Protein AF-A0A7K5JB97-F1 (afdb_monomer)

Sequence (73 aa):
IRTHEWMHPQTKRLKFNILLTTYEILLKDKSFLGGLNWAFIGVDEAHRLKNDDSLLYKTLIDFKSNHRLLITG

Organism: Toxostoma redivivum (NCBI:txid99882)

Radius of gyration: 13.21 Å; Cα contacts (8 Å, |Δi|>4): 76; chains: 1; bounding box: 30×23×40 Å

Nearest PDB structures (foldseek):
  9gd2-assembly1_W  TM=9.416E-01  e=2.206E-05  Saccharomyces cerevisiae S288C
  9gd1-assembly1_W  TM=9.287E-01  e=2.523E-05  Saccharomyces cerevisiae S288C
  7tn2-assembly1_W  TM=8.904E-01  e=2.886E-05  Saccharomyces cerevisiae
  7nkx-assembly1_W  TM=9.451E-01  e=6.903E-05  Saccharomyces cerevisiae S288C
  8v6v-assembly1_X  TM=9.865E-01  e=1.651E-04  Homo sapiens

Secondary structure (DSSP, 8-state):
-IIIIIB-TTT--BS-S-----HHHHHHTHHHHTTS-EEEEEESSGGGG--TTSHHHHHHHHS-EEEEEE---

pLDDT: mean 90.06, std 7.39, range [66.31, 97.12]

Structure (mmCIF, N/CA/C/O backbone):
data_AF-A0A7K5JB97-F1
#
_entry.id   AF-A0A7K5JB97-F1
#
loop_
_atom_site.group_PDB
_atom_site.id
_atom_site.type_symbol
_atom_site.label_atom_id
_atom_site.label_alt_id
_atom_site.label_comp_id
_atom_site.label_asym_id
_atom_site.label_entity_id
_atom_site.label_seq_id
_atom_site.pdbx_PDB_ins_code
_atom_site.Cartn_x
_atom_site.Cartn_y
_atom_site.Cartn_z
_atom_site.occupancy
_atom_site.B_iso_or_equiv
_atom_site.auth_seq_id
_atom_site.auth_comp_id
_atom_site.auth_asym_id
_atom_site.auth_atom_id
_atom_site.pdbx_PDB_model_num
ATOM 1 N N . ILE A 1 1 ? 14.110 10.572 -10.547 1.00 66.31 1 ILE A N 1
ATOM 2 C CA . ILE A 1 1 ? 14.072 9.673 -9.370 1.00 66.31 1 ILE A CA 1
ATOM 3 C C . ILE A 1 1 ? 13.324 8.382 -9.716 1.00 66.31 1 ILE A C 1
ATOM 5 O O . ILE A 1 1 ? 13.957 7.517 -10.294 1.00 66.31 1 ILE A O 1
ATOM 9 N N . ARG A 1 2 ? 11.999 8.248 -9.539 1.00 70.06 2 ARG A N 1
ATOM 10 C CA . ARG A 1 2 ? 11.267 6.955 -9.656 1.00 70.06 2 ARG A CA 1
ATOM 11 C C . ARG A 1 2 ? 11.552 6.122 -10.916 1.00 70.06 2 ARG A C 1
ATOM 13 O O . ARG A 1 2 ? 11.904 4.955 -10.823 1.00 70.06 2 ARG A O 1
ATOM 20 N N . THR A 1 3 ? 11.463 6.710 -12.105 1.00 68.12 3 THR A N 1
ATOM 21 C CA . THR A 1 3 ? 11.690 5.971 -13.363 1.00 68.12 3 THR A CA 1
ATOM 22 C C . THR A 1 3 ? 13.145 5.574 -13.607 1.00 68.12 3 THR A C 1
ATOM 24 O O . THR A 1 3 ? 13.393 4.633 -14.349 1.00 68.12 3 THR A O 1
ATOM 27 N N . HIS A 1 4 ? 14.095 6.270 -12.984 1.00 67.94 4 HIS A N 1
ATOM 28 C CA . HIS A 1 4 ? 15.529 6.107 -13.237 1.00 67.94 4 HIS A CA 1
ATOM 29 C C . HIS A 1 4 ? 16.230 5.331 -12.116 1.00 67.94 4 HIS A C 1
ATOM 31 O O . HIS A 1 4 ? 17.108 4.506 -12.367 1.00 67.94 4 HIS A O 1
ATOM 37 N N . GLU A 1 5 ? 15.823 5.560 -10.872 1.00 76.94 5 GLU A N 1
ATOM 38 C CA . GLU A 1 5 ? 16.384 4.917 -9.690 1.00 76.94 5 GLU A CA 1
ATOM 39 C C . GLU A 1 5 ? 15.698 3.588 -9.410 1.00 76.94 5 GLU A C 1
ATOM 41 O O . GLU A 1 5 ? 16.389 2.597 -9.205 1.00 76.94 5 GLU A O 1
ATOM 46 N N . TRP A 1 6 ? 14.363 3.540 -9.455 1.00 82.62 6 TRP A N 1
ATOM 47 C CA . TRP A 1 6 ? 13.605 2.385 -8.968 1.00 82.62 6 TRP A CA 1
ATOM 48 C C . TRP A 1 6 ? 13.323 1.355 -10.047 1.00 82.62 6 TRP A C 1
ATOM 50 O O . TRP A 1 6 ? 13.100 0.197 -9.718 1.00 82.62 6 TRP A O 1
ATOM 60 N N . MET A 1 7 ? 13.338 1.750 -11.320 1.00 83.56 7 MET A N 1
ATOM 61 C CA . MET A 1 7 ? 13.045 0.858 -12.438 1.00 83.56 7 MET A CA 1
ATOM 62 C C . MET A 1 7 ? 14.260 0.672 -13.340 1.00 83.56 7 MET A C 1
ATOM 64 O O . MET A 1 7 ? 15.020 1.604 -13.600 1.00 83.56 7 MET A O 1
ATOM 68 N N . HIS A 1 8 ? 14.440 -0.544 -13.843 1.00 83.25 8 HIS A N 1
ATOM 69 C CA . HIS A 1 8 ? 15.342 -0.812 -14.953 1.00 83.25 8 HIS A CA 1
ATOM 70 C C . HIS A 1 8 ? 14.777 -0.157 -16.227 1.00 83.25 8 HIS A C 1
ATOM 72 O O . HIS A 1 8 ? 13.668 -0.517 -16.633 1.00 83.25 8 HIS A O 1
ATOM 78 N N . PRO A 1 9 ? 15.514 0.757 -16.891 1.00 78.25 9 PRO A N 1
ATOM 79 C CA . PRO A 1 9 ? 14.990 1.537 -18.019 1.00 78.25 9 PRO A CA 1
ATOM 80 C C . PRO A 1 9 ? 14.462 0.687 -19.182 1.00 78.25 9 PRO A C 1
ATOM 82 O O . PRO A 1 9 ? 13.518 1.075 -19.859 1.00 78.25 9 PRO A O 1
ATOM 85 N N . GLN A 1 10 ? 15.059 -0.487 -19.394 1.00 79.81 10 GLN A N 1
ATOM 86 C CA . GLN A 1 10 ? 14.765 -1.369 -20.526 1.00 79.81 10 GLN A CA 1
ATOM 87 C C . GLN A 1 10 ? 13.605 -2.335 -20.248 1.00 79.81 10 GLN A C 1
ATOM 89 O O . GLN A 1 10 ? 12.862 -2.686 -21.156 1.00 79.81 10 GLN A O 1
ATOM 94 N N . THR A 1 11 ? 13.441 -2.776 -18.997 1.00 82.19 11 THR A N 1
ATOM 95 C CA . THR A 1 11 ? 12.513 -3.866 -18.642 1.00 82.19 11 THR A CA 1
ATOM 96 C C . THR A 1 11 ? 11.356 -3.416 -17.757 1.00 82.19 11 THR A C 1
ATOM 98 O O . THR A 1 11 ? 10.462 -4.211 -17.482 1.00 82.19 11 THR A O 1
ATOM 101 N N . LYS A 1 12 ? 11.377 -2.164 -17.270 1.00 77.44 12 LYS A N 1
ATOM 102 C CA . LYS A 1 12 ? 10.447 -1.619 -16.262 1.00 77.44 12 LYS A CA 1
ATOM 103 C C . LYS A 1 12 ? 10.360 -2.456 -14.975 1.00 77.44 12 LYS A C 1
ATOM 105 O O . LYS A 1 12 ? 9.437 -2.280 -14.187 1.00 77.44 12 LYS A O 1
ATOM 110 N N . ARG A 1 13 ? 11.322 -3.355 -14.733 1.00 84.44 13 ARG A N 1
ATOM 111 C CA . ARG A 1 13 ? 11.395 -4.141 -13.494 1.00 84.44 13 ARG A CA 1
ATOM 112 C C . ARG A 1 13 ? 11.890 -3.261 -12.358 1.00 84.44 13 ARG A C 1
ATOM 114 O O . ARG A 1 13 ? 12.796 -2.453 -12.568 1.00 84.44 13 ARG A O 1
ATOM 121 N N . LEU A 1 14 ? 11.321 -3.439 -11.169 1.00 88.25 14 LEU A N 1
ATOM 122 C CA . LEU A 1 14 ? 11.818 -2.781 -9.965 1.00 88.25 14 LEU A CA 1
ATOM 123 C C . LEU A 1 14 ? 13.232 -3.276 -9.641 1.00 88.25 14 LEU A C 1
ATOM 125 O O . LEU A 1 14 ? 13.526 -4.460 -9.791 1.00 88.25 14 LEU A O 1
ATOM 129 N N . LYS A 1 15 ? 14.100 -2.368 -9.193 1.00 90.69 15 LYS A N 1
ATOM 130 C CA . LYS A 1 15 ? 15.469 -2.679 -8.748 1.00 90.69 15 LYS A CA 1
ATOM 131 C C . LYS A 1 15 ? 15.531 -3.189 -7.304 1.00 90.69 15 LYS A C 1
ATOM 133 O O . LYS A 1 15 ? 16.608 -3.516 -6.820 1.00 90.69 15 LYS A O 1
ATOM 138 N N . PHE A 1 16 ? 14.398 -3.222 -6.610 1.00 90.31 16 PHE A N 1
ATOM 139 C CA . PHE A 1 16 ? 14.276 -3.658 -5.223 1.00 90.31 16 PHE A CA 1
ATOM 140 C C . PHE A 1 16 ? 13.072 -4.585 -5.055 1.00 90.31 16 PHE A C 1
ATOM 142 O O . PHE A 1 16 ? 12.142 -4.564 -5.862 1.00 90.31 16 PHE A O 1
ATOM 149 N N . ASN A 1 17 ? 13.086 -5.353 -3.963 1.00 91.62 17 ASN A N 1
ATOM 150 C CA .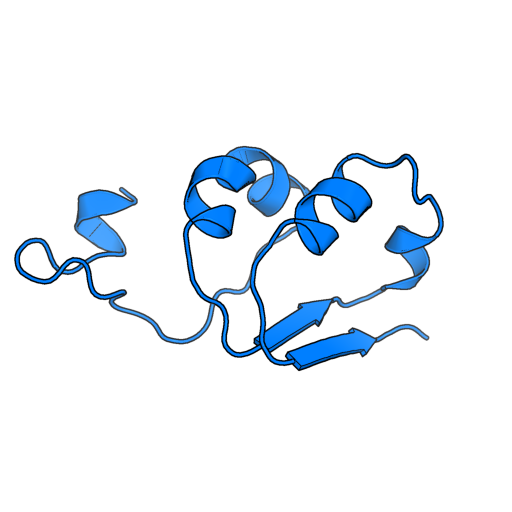 ASN A 1 17 ? 12.014 -6.288 -3.611 1.00 91.62 17 ASN A CA 1
ATOM 151 C C . ASN A 1 17 ? 11.133 -5.789 -2.457 1.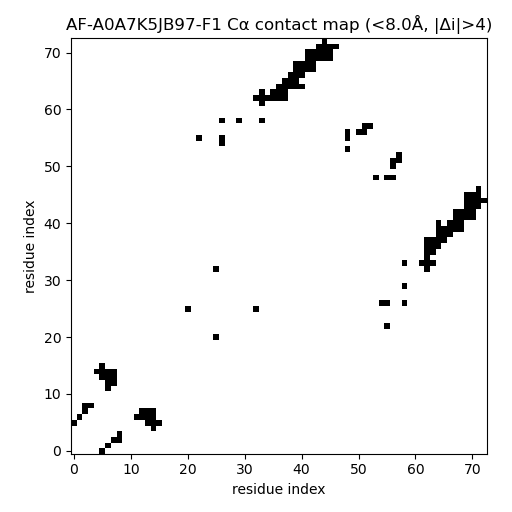00 91.62 17 ASN A C 1
ATOM 153 O O . ASN A 1 17 ? 9.976 -6.184 -2.362 1.00 91.62 17 ASN A O 1
ATOM 157 N N . ILE A 1 18 ? 11.672 -4.939 -1.576 1.00 94.44 18 ILE A N 1
ATOM 158 C CA . ILE A 1 18 ? 10.980 -4.451 -0.378 1.00 94.44 18 ILE A CA 1
ATOM 159 C C . ILE A 1 18 ? 10.997 -2.924 -0.378 1.00 94.44 18 ILE A C 1
ATOM 161 O O . ILE A 1 18 ? 12.033 -2.313 -0.637 1.00 94.44 18 ILE A O 1
ATOM 165 N N . LEU A 1 19 ? 9.847 -2.329 -0.061 1.00 94.56 19 LEU A N 1
ATOM 166 C CA . LEU A 1 19 ? 9.681 -0.901 0.175 1.00 94.56 19 LEU A CA 1
ATOM 167 C C . LEU A 1 19 ? 9.116 -0.698 1.581 1.00 94.56 19 LEU A C 1
ATOM 169 O O . LEU A 1 19 ? 8.023 -1.173 1.876 1.00 94.56 19 LEU A O 1
ATOM 173 N N . LEU A 1 20 ? 9.843 0.042 2.415 1.00 95.75 20 LEU A N 1
ATOM 174 C CA . LEU A 1 20 ? 9.338 0.566 3.680 1.00 95.75 20 LEU A CA 1
ATOM 175 C C . LEU A 1 20 ? 9.034 2.053 3.495 1.00 95.75 20 LEU A C 1
ATOM 177 O O . LEU A 1 20 ? 9.846 2.793 2.940 1.00 95.75 20 LEU A O 1
ATOM 181 N N . THR A 1 21 ? 7.856 2.492 3.921 1.00 94.81 21 THR A N 1
ATOM 182 C CA . THR A 1 21 ? 7.415 3.875 3.736 1.00 94.81 21 THR A CA 1
ATOM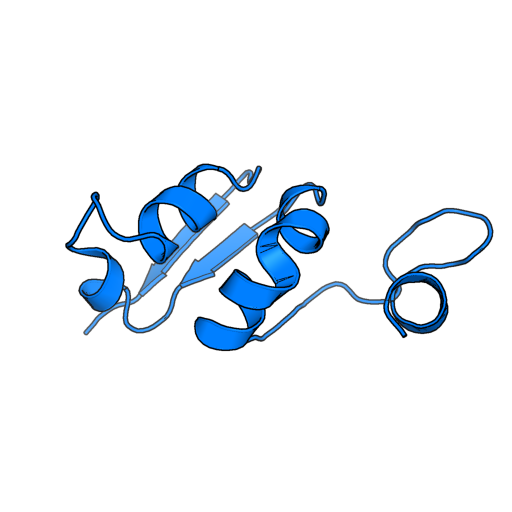 183 C C . THR A 1 21 ? 6.478 4.302 4.858 1.00 94.81 21 THR A C 1
ATOM 185 O O . THR A 1 21 ? 5.928 3.458 5.563 1.00 94.81 21 THR A O 1
ATOM 188 N N . THR A 1 22 ? 6.294 5.610 5.023 1.00 95.12 22 THR A N 1
ATOM 189 C CA . THR A 1 22 ? 5.287 6.161 5.934 1.00 95.12 22 THR A CA 1
ATOM 190 C C . THR A 1 22 ? 3.961 6.353 5.206 1.00 95.12 22 THR A C 1
ATOM 192 O O . THR A 1 22 ? 3.902 6.386 3.972 1.00 95.12 22 THR A O 1
ATOM 195 N N . TYR A 1 23 ? 2.878 6.537 5.960 1.00 93.94 23 TYR A N 1
ATOM 196 C CA . TYR A 1 23 ? 1.565 6.794 5.372 1.00 93.94 23 TYR A CA 1
ATOM 197 C C . TYR A 1 23 ? 1.517 8.086 4.557 1.00 93.94 23 TYR A C 1
ATOM 199 O O . TYR A 1 23 ? 0.870 8.116 3.511 1.00 93.94 23 TYR A O 1
ATOM 207 N N . GLU A 1 24 ? 2.232 9.138 4.968 1.00 93.50 24 GLU A N 1
ATOM 208 C CA . GLU A 1 24 ? 2.258 10.393 4.214 1.00 93.5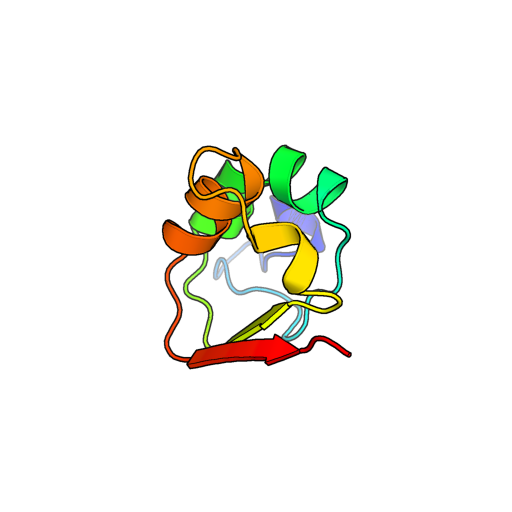0 24 GLU A CA 1
ATOM 209 C C . GLU A 1 24 ? 2.919 10.220 2.844 1.00 93.50 24 GLU A C 1
ATOM 211 O O . GLU A 1 24 ? 2.431 10.759 1.849 1.00 93.50 24 GLU A O 1
ATOM 216 N N . ILE A 1 25 ? 4.022 9.468 2.776 1.00 94.81 25 ILE A N 1
ATOM 217 C CA . ILE A 1 25 ? 4.737 9.221 1.518 1.00 94.81 25 ILE A CA 1
ATOM 218 C C . ILE A 1 25 ? 3.918 8.288 0.623 1.00 94.81 25 ILE A C 1
ATOM 220 O O . ILE A 1 25 ? 3.769 8.572 -0.565 1.00 94.81 25 ILE A O 1
ATOM 224 N N . LEU A 1 26 ? 3.315 7.236 1.187 1.00 94.75 26 LEU A N 1
ATOM 225 C CA . LEU A 1 26 ? 2.424 6.339 0.449 1.00 94.75 26 LEU A CA 1
ATOM 226 C C . LEU A 1 26 ? 1.278 7.110 -0.213 1.00 94.75 26 LEU A C 1
ATOM 228 O O . LEU A 1 26 ? 0.999 6.902 -1.392 1.00 94.75 26 LEU A O 1
ATOM 232 N N . LEU A 1 27 ? 0.642 8.030 0.517 1.00 95.06 27 LEU A N 1
ATOM 233 C CA . LEU A 1 27 ? -0.460 8.841 0.000 1.00 95.06 27 LEU A CA 1
ATOM 234 C C . LEU A 1 27 ? -0.023 9.819 -1.094 1.00 95.06 27 LEU A C 1
ATOM 236 O O . LEU A 1 27 ? -0.750 9.988 -2.076 1.00 95.06 27 LEU A O 1
ATOM 240 N N . LYS A 1 28 ? 1.157 10.437 -0.960 1.00 95.19 28 LYS A N 1
ATOM 241 C CA . LYS A 1 28 ? 1.739 11.297 -2.007 1.00 95.19 28 LYS A CA 1
ATOM 242 C C . LYS A 1 28 ? 2.047 10.515 -3.284 1.00 95.19 28 LYS A C 1
ATOM 244 O O . LYS A 1 28 ? 1.854 11.033 -4.383 1.00 95.19 28 LYS A O 1
ATOM 249 N N . ASP A 1 29 ? 2.458 9.256 -3.142 1.00 93.81 29 ASP A N 1
ATOM 250 C CA . ASP A 1 29 ? 2.957 8.429 -4.245 1.00 93.81 29 ASP A CA 1
ATOM 251 C C . ASP A 1 29 ? 1.958 7.363 -4.707 1.00 93.81 29 ASP A C 1
ATOM 253 O O . ASP A 1 29 ? 2.294 6.493 -5.518 1.00 93.81 29 ASP A O 1
ATOM 257 N N . LYS A 1 30 ? 0.704 7.465 -4.254 1.00 94.44 30 LYS A N 1
ATOM 258 C CA . LYS A 1 30 ? -0.330 6.447 -4.454 1.00 94.44 30 LYS A CA 1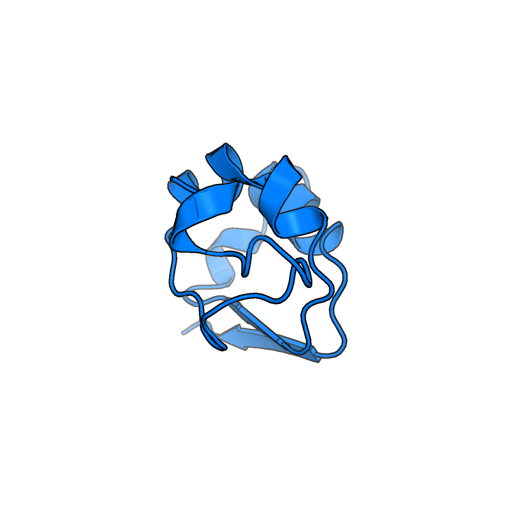
ATOM 259 C C . LYS A 1 30 ? -0.558 6.060 -5.911 1.00 94.44 30 LYS A C 1
ATOM 261 O O . LYS A 1 30 ? -0.743 4.885 -6.196 1.00 94.44 30 LYS A O 1
ATOM 266 N N . SER A 1 31 ? -0.486 7.011 -6.845 1.00 92.75 31 SER A N 1
ATOM 267 C CA . SER A 1 31 ? -0.701 6.730 -8.271 1.00 92.75 31 SER A CA 1
ATOM 268 C C . SER A 1 31 ? 0.406 5.858 -8.864 1.00 92.75 31 SER A C 1
ATOM 270 O O . SER A 1 31 ? 0.152 5.053 -9.752 1.00 92.75 31 SER A O 1
ATOM 272 N N . PHE A 1 32 ? 1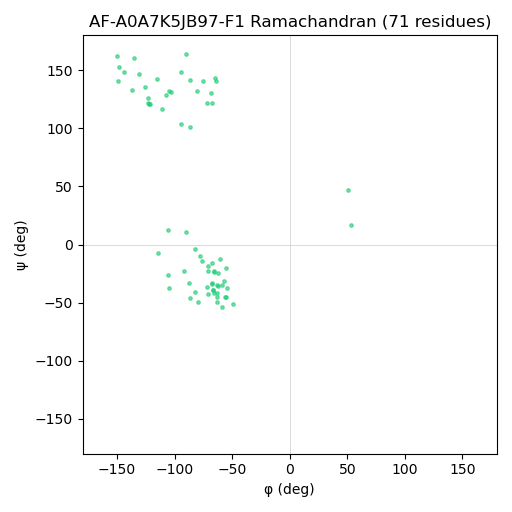.640 6.011 -8.377 1.00 91.69 32 PHE A N 1
ATOM 273 C CA . PHE A 1 32 ? 2.764 5.189 -8.814 1.00 91.69 32 PHE A CA 1
ATOM 274 C C . PHE A 1 32 ? 2.741 3.824 -8.120 1.00 91.69 32 PHE A C 1
ATOM 276 O O . PHE A 1 32 ? 2.812 2.795 -8.788 1.00 91.69 32 PHE A O 1
ATOM 283 N N . LEU A 1 33 ? 2.596 3.811 -6.791 1.00 93.00 33 LEU A N 1
ATOM 284 C CA . LEU A 1 33 ? 2.612 2.584 -5.990 1.00 93.00 33 LEU A CA 1
ATOM 285 C C . LEU A 1 33 ? 1.397 1.686 -6.259 1.00 93.00 33 LEU A C 1
ATOM 287 O O . LEU A 1 33 ? 1.535 0.467 -6.263 1.00 93.00 33 LEU A O 1
ATOM 291 N N . GLY A 1 34 ? 0.232 2.268 -6.549 1.00 93.75 34 GLY A N 1
ATOM 292 C CA . GLY A 1 34 ? -0.981 1.526 -6.902 1.00 93.75 34 GLY A CA 1
ATOM 293 C C . GLY A 1 34 ? -0.925 0.861 -8.279 1.00 93.75 34 GLY A C 1
ATOM 294 O O . GLY A 1 34 ? -1.678 -0.072 -8.536 1.00 93.75 34 GLY A O 1
ATOM 295 N N . GLY A 1 35 ? -0.012 1.294 -9.156 1.00 91.50 35 GLY A N 1
ATOM 296 C CA . GLY A 1 35 ? 0.238 0.640 -10.443 1.00 91.50 35 GLY A CA 1
ATOM 297 C C . GLY A 1 35 ? 1.086 -0.633 -10.340 1.00 91.50 35 GLY A C 1
ATOM 298 O O . GLY A 1 35 ? 1.220 -1.356 -11.327 1.00 91.50 35 GLY A O 1
ATOM 299 N N . LEU A 1 36 ? 1.675 -0.908 -9.173 1.00 91.12 36 LEU A N 1
ATOM 300 C CA . LEU A 1 36 ? 2.495 -2.092 -8.933 1.00 91.12 36 LEU A CA 1
ATOM 301 C C . LEU A 1 36 ? 1.619 -3.275 -8.497 1.00 91.12 36 LEU A C 1
ATOM 303 O O . LEU A 1 36 ? 0.679 -3.120 -7.720 1.00 91.12 36 LEU A O 1
ATOM 307 N N . ASN A 1 37 ? 1.960 -4.475 -8.971 1.00 92.62 37 ASN A N 1
ATOM 308 C CA . ASN A 1 37 ? 1.351 -5.715 -8.492 1.00 92.62 37 ASN A CA 1
ATOM 309 C C . ASN A 1 37 ? 2.122 -6.198 -7.260 1.00 92.62 37 ASN A C 1
ATOM 311 O O . ASN A 1 37 ? 3.209 -6.765 -7.390 1.00 92.62 37 ASN A O 1
ATOM 315 N N . TRP A 1 38 ? 1.581 -5.957 -6.069 1.00 95.38 38 TRP A N 1
ATOM 316 C CA . TRP A 1 38 ? 2.245 -6.318 -4.822 1.00 95.38 38 TRP A CA 1
ATOM 317 C C . TRP A 1 38 ? 2.044 -7.800 -4.505 1.00 95.38 38 TRP A C 1
ATOM 319 O O . TRP A 1 38 ? 0.932 -8.312 -4.513 1.00 95.38 38 TRP A O 1
ATOM 329 N N . ALA A 1 39 ? 3.107 -8.517 -4.156 1.00 96.56 39 ALA A N 1
ATOM 330 C CA . ALA A 1 39 ? 2.937 -9.865 -3.609 1.00 96.56 39 ALA A CA 1
ATOM 331 C C . ALA A 1 39 ? 2.367 -9.811 -2.178 1.00 96.56 39 ALA A C 1
ATOM 333 O O . ALA A 1 39 ? 1.534 -10.633 -1.800 1.00 96.56 39 ALA A O 1
ATOM 334 N N . PHE A 1 40 ? 2.788 -8.816 -1.396 1.00 96.88 40 PHE A N 1
ATOM 335 C CA . PHE A 1 40 ? 2.458 -8.681 0.017 1.00 96.88 40 PHE A CA 1
ATOM 336 C C . PHE A 1 40 ? 2.405 -7.204 0.427 1.00 96.88 40 PHE A C 1
ATOM 338 O O . PHE A 1 40 ? 3.249 -6.420 -0.005 1.00 96.88 40 PHE A O 1
ATOM 345 N N . ILE A 1 41 ? 1.440 -6.838 1.274 1.00 97.12 41 ILE A N 1
ATOM 346 C CA . ILE A 1 41 ? 1.368 -5.531 1.944 1.00 97.12 41 ILE A CA 1
ATOM 347 C C . ILE A 1 41 ? 1.315 -5.766 3.456 1.00 97.12 41 ILE A C 1
ATOM 349 O O . ILE A 1 41 ? 0.398 -6.424 3.946 1.00 97.12 41 ILE A O 1
ATOM 353 N N . GLY A 1 42 ? 2.283 -5.211 4.184 1.00 96.38 42 GLY A N 1
ATOM 354 C CA . GLY A 1 42 ? 2.295 -5.175 5.646 1.00 96.38 42 GLY A CA 1
ATOM 355 C C . GLY A 1 42 ? 1.949 -3.777 6.148 1.00 96.38 42 GLY A C 1
ATOM 356 O O . GLY A 1 42 ? 2.503 -2.797 5.651 1.00 96.38 42 GLY A O 1
ATOM 357 N N . VAL A 1 43 ? 1.041 -3.687 7.114 1.00 95.88 43 VAL A N 1
ATOM 358 C CA . VAL A 1 43 ? 0.650 -2.434 7.768 1.00 95.88 43 VAL A CA 1
ATOM 359 C C . VAL A 1 43 ? 0.923 -2.565 9.259 1.00 95.88 43 VAL A C 1
ATOM 361 O O . VAL A 1 43 ? 0.364 -3.449 9.905 1.00 95.88 43 VAL A O 1
ATOM 364 N N . ASP A 1 44 ? 1.763 -1.679 9.781 1.00 95.25 44 ASP A N 1
ATOM 365 C CA . ASP A 1 44 ? 2.065 -1.577 11.207 1.00 95.25 44 ASP A CA 1
ATOM 366 C C . ASP A 1 44 ? 1.166 -0.534 11.887 1.00 95.25 44 ASP A C 1
ATOM 368 O O . ASP A 1 44 ? 0.755 0.446 11.263 1.00 95.25 44 ASP A O 1
ATOM 372 N N . GLU A 1 45 ? 0.830 -0.732 13.157 1.00 91.75 45 GLU A N 1
ATOM 373 C CA . GLU A 1 45 ?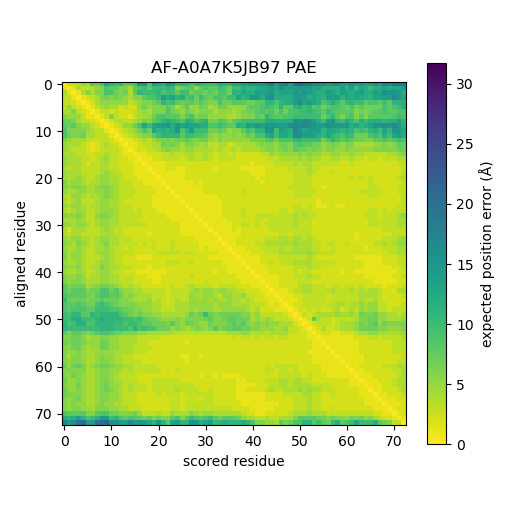 -0.173 0.069 13.870 1.00 91.75 45 GLU A CA 1
ATOM 374 C C . GLU A 1 45 ? -1.496 0.192 13.093 1.00 91.75 45 GLU A C 1
ATOM 376 O O . GLU A 1 45 ? -2.082 1.270 12.926 1.00 91.75 45 GLU A O 1
ATOM 381 N N . ALA A 1 46 ? -1.981 -0.947 12.592 1.00 91.94 46 ALA A N 1
ATOM 382 C CA . ALA A 1 46 ? -3.150 -1.042 11.725 1.00 91.94 46 ALA A CA 1
ATOM 383 C C . ALA A 1 46 ? -4.442 -0.525 12.379 1.00 91.94 46 ALA A C 1
ATOM 385 O O . ALA A 1 46 ? -5.413 -0.243 11.675 1.00 91.94 46 ALA A O 1
ATOM 386 N N . HIS A 1 47 ? -4.452 -0.298 13.699 1.00 89.88 47 HIS A N 1
ATOM 387 C CA . HIS A 1 47 ? -5.524 0.429 14.378 1.00 89.88 47 HIS A CA 1
ATOM 388 C C . HIS A 1 47 ? -5.771 1.834 13.787 1.00 89.88 47 HIS A C 1
ATOM 390 O O . HIS A 1 47 ? -6.864 2.377 13.951 1.00 89.88 47 HIS A O 1
ATOM 396 N N . ARG A 1 48 ? -4.806 2.419 13.063 1.00 86.19 48 ARG A N 1
ATOM 397 C CA . ARG A 1 48 ? -4.969 3.676 12.309 1.00 86.19 48 ARG A CA 1
ATOM 398 C C . ARG A 1 48 ? -5.923 3.564 11.112 1.00 86.19 48 ARG A C 1
ATOM 400 O O . ARG A 1 48 ? -6.390 4.587 10.622 1.00 86.19 48 ARG A O 1
ATOM 407 N N . LEU A 1 49 ? -6.249 2.350 10.661 1.00 88.62 49 LEU A N 1
ATOM 408 C CA . LEU A 1 49 ? -7.138 2.081 9.523 1.00 88.62 49 LEU A CA 1
ATOM 409 C C . LEU A 1 49 ? -8.620 1.927 9.902 1.00 88.62 49 LEU A C 1
ATOM 411 O O . LEU A 1 49 ? -9.417 1.508 9.070 1.00 88.62 49 LEU A O 1
ATOM 415 N N . LYS A 1 50 ? -9.011 2.254 11.140 1.00 86.06 50 LYS A N 1
ATOM 416 C CA . LYS A 1 50 ? -10.394 2.080 11.627 1.00 86.06 50 LYS A CA 1
ATOM 417 C C . LYS A 1 50 ? -11.443 2.905 10.875 1.00 86.06 50 LYS A C 1
ATOM 419 O O . LYS A 1 50 ? -12.610 2.539 10.900 1.00 86.06 50 LYS A O 1
ATOM 424 N N . ASN A 1 51 ? -11.041 4.017 10.260 1.00 88.31 51 ASN A N 1
ATOM 425 C CA . ASN A 1 51 ? -11.934 4.869 9.483 1.00 88.31 51 ASN A CA 1
ATOM 426 C C . ASN A 1 51 ? -11.869 4.467 8.001 1.00 88.31 51 ASN A C 1
ATOM 428 O O . ASN A 1 51 ? -10.903 4.802 7.304 1.00 88.31 51 ASN A O 1
ATOM 432 N N . ASP A 1 52 ? -12.894 3.761 7.539 1.00 86.88 52 ASP A N 1
ATOM 433 C CA . ASP A 1 52 ? -13.075 3.306 6.158 1.00 86.88 52 ASP A CA 1
ATOM 434 C C . ASP A 1 52 ? -13.273 4.464 5.169 1.00 86.88 52 ASP A C 1
ATOM 436 O O . ASP A 1 52 ? -12.911 4.365 3.993 1.00 86.88 52 ASP A O 1
ATOM 440 N N . ASP A 1 53 ? -13.728 5.618 5.654 1.00 87.19 53 ASP A N 1
ATOM 441 C CA . ASP A 1 53 ? -13.806 6.834 4.861 1.00 87.19 53 ASP A CA 1
ATOM 442 C C . ASP A 1 53 ? -12.458 7.523 4.637 1.00 87.19 53 ASP A C 1
ATOM 444 O O . ASP A 1 53 ? -12.341 8.375 3.743 1.00 87.19 53 ASP A O 1
ATOM 448 N N . SER A 1 54 ? -11.426 7.138 5.393 1.00 92.12 54 SER A N 1
ATOM 449 C CA . SER A 1 54 ? -10.106 7.750 5.290 1.00 92.12 54 SER A CA 1
ATOM 450 C C . SER A 1 54 ? -9.457 7.497 3.928 1.00 92.12 54 SER A C 1
ATOM 452 O O . SER A 1 54 ? -9.532 6.414 3.342 1.00 92.12 54 SER A O 1
ATOM 454 N N . LEU A 1 55 ? -8.739 8.509 3.432 1.00 92.31 55 LEU A N 1
ATOM 455 C CA . LEU A 1 55 ? -7.997 8.398 2.177 1.00 92.31 55 LEU A CA 1
ATOM 456 C C . LEU A 1 55 ? -6.954 7.272 2.228 1.00 92.31 55 LEU A C 1
ATOM 458 O O . LEU A 1 55 ? -6.716 6.620 1.214 1.00 92.31 55 LEU A O 1
ATOM 462 N N . LEU A 1 56 ? -6.345 7.044 3.397 1.00 92.56 56 LEU A N 1
ATOM 463 C CA . LEU A 1 56 ? -5.376 5.971 3.610 1.00 92.56 56 LEU A CA 1
ATOM 464 C C . LEU A 1 56 ? -6.023 4.598 3.423 1.00 92.56 56 LEU A C 1
ATOM 466 O O . LEU A 1 56 ? -5.492 3.790 2.665 1.00 92.56 56 LEU A O 1
ATOM 470 N N . TYR A 1 57 ? -7.174 4.362 4.058 1.00 93.31 57 TYR A N 1
ATOM 471 C CA . TYR A 1 57 ? -7.910 3.109 3.922 1.00 93.31 57 TYR A CA 1
ATOM 472 C C . TYR A 1 57 ? -8.296 2.850 2.464 1.00 93.31 57 TYR A C 1
ATOM 474 O O . TYR A 1 57 ? -7.908 1.826 1.902 1.00 93.31 57 TYR A O 1
ATOM 482 N N . LYS A 1 58 ? -8.960 3.820 1.820 1.00 94.56 58 LYS A N 1
ATOM 483 C CA . LYS A 1 58 ? -9.382 3.723 0.411 1.00 94.56 58 LYS A CA 1
ATOM 484 C C . LYS A 1 58 ? -8.195 3.437 -0.515 1.00 94.56 58 LYS A C 1
ATOM 486 O O . LYS A 1 58 ? -8.247 2.526 -1.331 1.00 94.56 58 LYS A O 1
ATOM 491 N N . THR A 1 59 ? -7.082 4.146 -0.318 1.00 94.75 59 THR A N 1
ATOM 492 C CA . THR A 1 59 ? -5.857 3.943 -1.110 1.00 94.75 59 THR A CA 1
ATOM 493 C C . THR A 1 59 ? -5.262 2.547 -0.911 1.00 94.75 59 THR A C 1
ATOM 495 O O . THR A 1 59 ? -4.874 1.904 -1.883 1.00 94.75 59 THR A O 1
ATOM 498 N N . LEU A 1 60 ? -5.171 2.061 0.331 1.00 93.50 60 LEU A N 1
ATOM 499 C CA . LEU A 1 60 ? -4.617 0.736 0.614 1.00 93.50 60 LEU A CA 1
ATOM 500 C C . LEU A 1 60 ? -5.500 -0.379 0.052 1.00 93.50 60 LEU A C 1
ATOM 502 O O . LEU A 1 60 ? -4.967 -1.369 -0.448 1.00 93.50 60 LEU A O 1
ATOM 506 N N . ILE A 1 61 ? -6.825 -0.244 0.122 1.00 92.38 61 ILE A N 1
ATOM 507 C CA . ILE A 1 61 ? -7.766 -1.208 -0.462 1.00 92.38 61 ILE A CA 1
ATOM 508 C C . ILE A 1 61 ? -7.610 -1.274 -1.985 1.00 92.38 61 ILE A C 1
ATOM 510 O O . ILE A 1 61 ? -7.530 -2.378 -2.522 1.00 92.38 61 ILE A O 1
ATOM 514 N N . ASP A 1 62 ? -7.448 -0.132 -2.655 1.0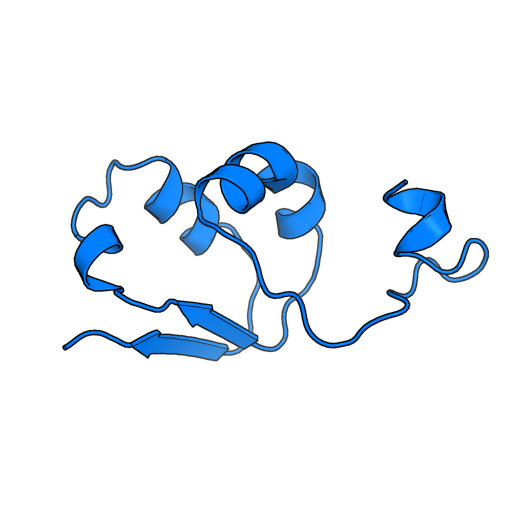0 94.62 62 ASP A N 1
ATOM 515 C CA . ASP A 1 62 ? -7.284 -0.061 -4.114 1.00 94.62 62 ASP A CA 1
ATOM 516 C C . ASP A 1 62 ? -5.986 -0.710 -4.631 1.00 94.62 62 ASP A C 1
ATOM 518 O O . ASP A 1 62 ? -5.899 -1.092 -5.801 1.00 94.62 62 ASP A O 1
ATOM 522 N N . PHE A 1 63 ? -4.953 -0.851 -3.794 1.00 95.88 63 PHE A N 1
ATOM 523 C CA . PHE A 1 63 ? -3.693 -1.467 -4.219 1.00 95.88 63 PHE A CA 1
ATOM 524 C C . PHE A 1 63 ? -3.874 -2.963 -4.491 1.00 95.88 63 PHE A C 1
ATOM 526 O O . PHE A 1 63 ? -4.359 -3.714 -3.649 1.00 95.88 63 PHE A O 1
ATOM 533 N N . LYS A 1 64 ? -3.416 -3.443 -5.648 1.00 95.44 64 LYS A N 1
ATOM 534 C CA . LYS A 1 64 ? -3.458 -4.877 -5.964 1.00 95.44 64 LYS A CA 1
ATOM 535 C C . LYS A 1 64 ? -2.430 -5.633 -5.131 1.00 95.44 64 LYS A C 1
ATOM 537 O O . LYS A 1 64 ? -1.236 -5.352 -5.240 1.00 95.44 64 LYS A O 1
ATOM 542 N N . SER A 1 65 ? -2.883 -6.615 -4.349 1.00 96.25 65 SER A N 1
ATOM 543 C CA . SER A 1 65 ? -1.989 -7.523 -3.634 1.00 96.25 65 SER A CA 1
ATOM 544 C C . SER A 1 65 ? -2.541 -8.936 -3.450 1.00 96.25 65 SER A C 1
ATOM 546 O O . SER A 1 65 ? -3.754 -9.120 -3.380 1.00 96.25 65 SER A O 1
ATOM 548 N N . ASN A 1 66 ? -1.647 -9.927 -3.344 1.00 96.56 66 ASN A N 1
ATOM 549 C CA . ASN A 1 66 ? -2.036 -11.318 -3.064 1.00 96.56 66 ASN A CA 1
ATOM 550 C C . ASN A 1 66 ? -2.267 -11.554 -1.567 1.00 96.56 66 ASN A C 1
ATOM 552 O O . ASN A 1 66 ? -3.199 -12.251 -1.175 1.00 96.56 66 ASN A O 1
ATOM 556 N N . HIS A 1 67 ? -1.407 -10.973 -0.729 1.00 96.94 67 HIS A N 1
ATOM 557 C CA . HIS A 1 67 ? -1.432 -11.159 0.717 1.00 96.94 67 HIS A CA 1
ATOM 558 C C . HIS A 1 67 ? -1.375 -9.816 1.444 1.00 96.94 67 HIS A C 1
ATOM 560 O O . HIS A 1 67 ? -0.742 -8.859 0.985 1.00 96.94 67 HIS A O 1
ATOM 566 N N . ARG A 1 68 ? -2.042 -9.746 2.598 1.00 95.69 68 ARG A N 1
ATOM 567 C CA . ARG A 1 68 ? -2.080 -8.563 3.460 1.00 95.69 68 ARG A CA 1
ATOM 568 C C . ARG A 1 68 ? -1.909 -8.985 4.910 1.00 95.69 68 ARG A C 1
ATOM 570 O O . ARG A 1 68 ? -2.575 -9.918 5.350 1.00 95.69 68 ARG A O 1
ATOM 577 N N . LEU A 1 69 ? -1.042 -8.288 5.633 1.00 95.81 69 LEU A N 1
ATOM 578 C CA . LEU A 1 69 ? -0.850 -8.456 7.068 1.00 95.81 69 LEU A CA 1
ATOM 579 C C . LEU A 1 69 ? -1.086 -7.120 7.758 1.00 95.81 69 LEU A C 1
ATOM 581 O O . LEU A 1 69 ? -0.471 -6.114 7.407 1.00 95.81 69 LEU A O 1
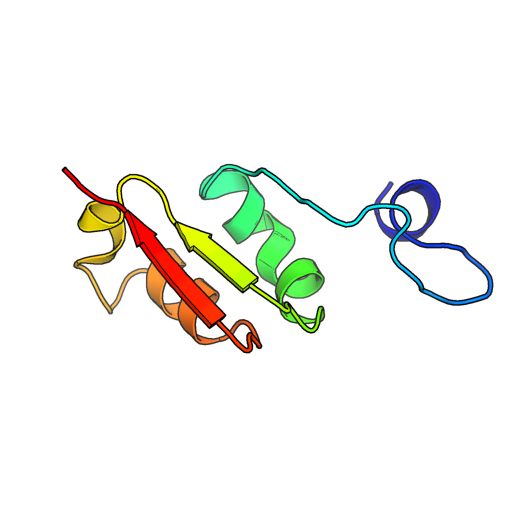ATOM 585 N N . LEU A 1 70 ? -1.977 -7.132 8.740 1.00 94.62 70 LEU A N 1
ATOM 586 C CA . LEU A 1 70 ? -2.272 -5.992 9.591 1.00 94.62 70 LEU A CA 1
ATOM 587 C C . LEU A 1 70 ? -1.751 -6.324 10.984 1.00 94.62 70 LEU A C 1
ATOM 589 O O . LEU A 1 70 ? -2.206 -7.291 11.593 1.00 94.62 70 LEU A O 1
ATOM 593 N N . ILE A 1 71 ? -0.783 -5.551 11.458 1.00 93.56 71 ILE A N 1
ATOM 594 C CA . ILE A 1 71 ? -0.201 -5.696 12.788 1.00 93.56 71 ILE A CA 1
ATOM 595 C C . ILE A 1 71 ? -0.695 -4.523 13.623 1.00 93.56 71 ILE A C 1
ATOM 597 O O . ILE A 1 71 ? -0.637 -3.370 13.205 1.00 93.56 71 ILE A O 1
ATOM 601 N N . THR A 1 72 ? -1.231 -4.825 14.793 1.00 88.50 72 THR A N 1
ATOM 602 C CA . THR A 1 72 ? -1.591 -3.850 15.818 1.00 88.50 72 THR A CA 1
ATOM 603 C C . THR A 1 72 ? -1.299 -4.480 17.169 1.00 88.50 72 THR A C 1
ATOM 605 O O . THR A 1 72 ? -1.392 -5.705 17.298 1.00 88.50 72 THR A O 1
ATOM 608 N N . GLY A 1 73 ? -0.938 -3.649 18.145 1.00 76.31 73 GLY A N 1
ATOM 609 C CA . GLY A 1 73 ? -1.061 -4.009 19.557 1.00 76.31 73 GLY A CA 1
ATOM 610 C C . GLY A 1 73 ? -2.516 -4.084 19.998 1.00 76.31 73 GLY A C 1
ATOM 611 O O . GLY A 1 73 ? -3.382 -3.518 19.279 1.00 76.31 73 GLY A O 1
#

InterPro domains:
  IPR000330 SNF2, N-terminal domain [PF00176] (5-73)
  IPR014001 Helicase superfamily 1/2, ATP-binding domain [PS51192] (1-73)
  IPR027417 P-loop containing nucleoside triphosphate hydrolase [SSF52540] (12-73)
  IPR038718 SNF2-like, N-terminal domain superfamily [G3DSA:3.40.50.10810] (1-73)

Mean predicted aligned error: 4.27 Å

Foldseek 3Di:
DCCPQQADVPPRDGPDQDDDDDLVVCLVCLVVQLVDAEAEEEAEQLVVLPDCPDPSNVSVVSRHYDYYHYDHD

Solvent-accessible surface area (backbone atoms only — not comparable to full-atom values): 4610 Å² total; per-residue (Å²): 101,69,70,69,69,44,22,40,85,89,74,69,42,63,74,67,91,79,86,88,80,53,72,70,56,49,65,76,40,38,78,64,61,44,73,42,84,36,69,63,46,79,38,76,59,38,72,77,52,75,48,70,87,36,70,66,37,50,53,59,67,68,34,48,57,78,40,77,45,75,38,58,133